Protein AF-A0A923RVA4-F1 (afdb_monomer_lite)

Organism: NCBI:txid2763013

Structure (mmCIF, N/CA/C/O backbone):
data_AF-A0A923RVA4-F1
#
_entry.id   AF-A0A923RVA4-F1
#
loop_
_atom_site.group_PDB
_atom_site.id
_a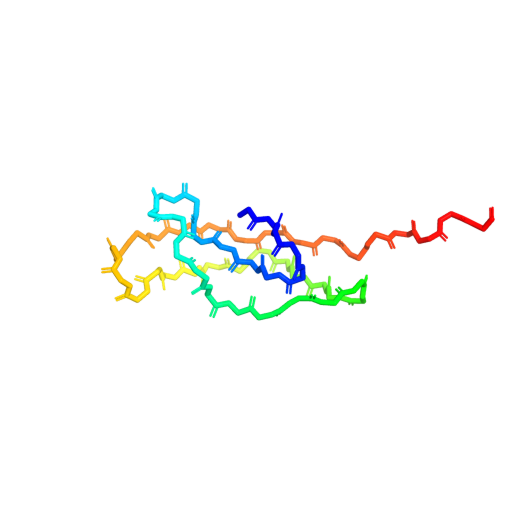tom_site.type_symbol
_atom_site.label_atom_id
_atom_site.label_alt_id
_atom_site.label_comp_id
_atom_site.label_asym_id
_atom_site.label_entity_id
_atom_site.label_seq_id
_atom_site.pdbx_PDB_ins_code
_atom_site.Cartn_x
_atom_site.Cartn_y
_atom_site.Cartn_z
_atom_site.occupancy
_atom_site.B_iso_or_equiv
_atom_site.auth_seq_id
_atom_site.auth_comp_id
_atom_site.auth_asym_id
_atom_site.auth_atom_id
_atom_site.pdbx_PDB_model_num
ATOM 1 N N . MET A 1 1 ? -3.107 -6.382 0.120 1.00 78.44 1 MET A N 1
ATOM 2 C CA . MET A 1 1 ? -3.405 -7.202 -1.086 1.00 78.44 1 MET A CA 1
ATOM 3 C C . MET A 1 1 ? -3.265 -6.343 -2.324 1.00 78.44 1 MET A C 1
ATOM 5 O O . MET A 1 1 ? -3.792 -5.240 -2.322 1.00 78.44 1 MET A O 1
ATOM 9 N N . ILE A 1 2 ? -2.608 -6.843 -3.365 1.00 86.69 2 ILE A N 1
ATOM 10 C CA . ILE A 1 2 ? -2.380 -6.108 -4.613 1.00 86.69 2 ILE A CA 1
ATOM 11 C C . ILE A 1 2 ? -3.486 -6.467 -5.610 1.00 86.69 2 ILE A C 1
ATOM 13 O O . ILE A 1 2 ? -3.686 -7.644 -5.897 1.00 86.69 2 ILE A O 1
ATOM 17 N N . LYS A 1 3 ? -4.237 -5.478 -6.107 1.00 88.12 3 LYS A N 1
ATOM 18 C CA . LYS A 1 3 ? -5.296 -5.669 -7.115 1.00 88.12 3 LYS A CA 1
ATOM 19 C C . LYS A 1 3 ? -5.206 -4.576 -8.176 1.00 88.12 3 LYS A C 1
ATOM 21 O O . LYS A 1 3 ? -5.346 -3.404 -7.838 1.00 88.12 3 LYS A O 1
ATOM 26 N N . ASN A 1 4 ? -4.988 -4.954 -9.438 1.00 88.31 4 ASN A N 1
ATOM 27 C CA . ASN A 1 4 ? -4.866 -4.042 -10.588 1.00 88.31 4 ASN A CA 1
ATOM 28 C C . ASN A 1 4 ? -3.946 -2.833 -10.315 1.00 88.31 4 ASN A C 1
ATOM 30 O O . ASN A 1 4 ? -4.362 -1.691 -10.497 1.00 88.31 4 ASN A O 1
ATOM 34 N N . GLY A 1 5 ? -2.734 -3.070 -9.800 1.00 90.12 5 GLY A N 1
ATOM 35 C CA . GLY A 1 5 ? -1.772 -1.994 -9.510 1.00 90.12 5 GLY A CA 1
ATOM 36 C C . GLY A 1 5 ? -2.119 -1.129 -8.292 1.00 90.12 5 GLY A C 1
ATOM 37 O O . GLY A 1 5 ? -1.578 -0.042 -8.134 1.00 90.12 5 GLY A O 1
ATOM 38 N N . TRP A 1 6 ? -3.022 -1.578 -7.417 1.00 94.69 6 TRP A N 1
ATOM 39 C CA . TRP A 1 6 ? -3.329 -0.905 -6.154 1.00 94.69 6 TRP A CA 1
ATOM 40 C C . TRP A 1 6 ? -3.066 -1.813 -4.968 1.00 94.69 6 TRP A C 1
ATOM 42 O O . TRP A 1 6 ? -3.532 -2.954 -4.930 1.00 94.69 6 TRP A O 1
ATOM 52 N N . TYR A 1 7 ? -2.383 -1.279 -3.958 1.00 94.19 7 TYR A N 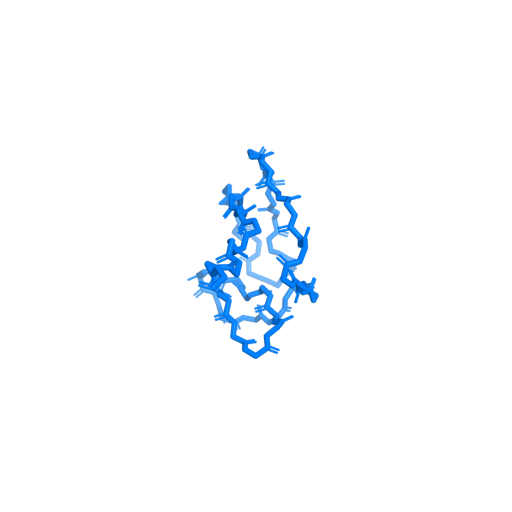1
ATOM 53 C CA . TYR A 1 7 ? -2.329 -1.916 -2.658 1.00 94.19 7 TYR A CA 1
ATOM 54 C C . TYR A 1 7 ? -3.624 -1.601 -1.903 1.00 94.19 7 TYR A C 1
ATOM 56 O O . TYR A 1 7 ? -3.951 -0.446 -1.616 1.00 94.19 7 TYR A O 1
ATOM 64 N N . CYS A 1 8 ? -4.382 -2.642 -1.585 1.00 95.69 8 CYS A N 1
ATOM 65 C CA . CYS A 1 8 ? -5.614 -2.582 -0.815 1.00 95.69 8 CYS A CA 1
ATOM 66 C C . CYS A 1 8 ? -5.388 -3.058 0.623 1.00 95.69 8 CYS A C 1
ATOM 68 O O . CYS A 1 8 ? -4.636 -4.012 0.866 1.00 95.69 8 CYS A O 1
ATOM 70 N N . CYS A 1 9 ? -6.099 -2.431 1.562 1.00 95.69 9 CYS A N 1
ATOM 71 C CA . CYS A 1 9 ? -6.086 -2.793 2.974 1.00 95.69 9 CYS A CA 1
ATOM 72 C C . CYS A 1 9 ? -6.455 -4.275 3.157 1.00 95.69 9 CYS A C 1
ATOM 74 O O . CYS A 1 9 ? -7.496 -4.695 2.644 1.00 95.69 9 CYS A O 1
ATOM 76 N N . PRO A 1 10 ? -5.660 -5.059 3.908 1.00 94.38 10 PRO A N 1
ATOM 77 C CA . PRO A 1 10 ? -5.922 -6.483 4.111 1.00 94.38 10 PRO A CA 1
ATOM 78 C C . PRO A 1 10 ? -7.184 -6.763 4.941 1.00 94.38 10 PRO A C 1
ATOM 80 O O . PRO A 1 10 ? -7.734 -7.851 4.834 1.00 94.38 10 PRO A O 1
ATOM 83 N N . LYS A 1 11 ? -7.668 -5.795 5.733 1.00 95.31 11 LYS A N 1
ATOM 84 C CA . LYS A 1 11 ? -8.886 -5.949 6.547 1.00 95.31 11 LYS A CA 1
ATOM 85 C C . LYS A 1 11 ? -10.164 -5.511 5.846 1.00 95.31 11 LYS A C 1
ATOM 87 O O . LYS A 1 11 ? -11.120 -6.269 5.797 1.00 95.31 11 LYS A O 1
ATOM 92 N N . CYS A 1 12 ? -10.203 -4.280 5.333 1.00 95.12 12 CYS A N 1
ATOM 93 C CA . CYS A 1 12 ? -11.430 -3.702 4.768 1.00 95.12 12 CYS A CA 1
ATOM 94 C C . CYS A 1 12 ? -11.472 -3.698 3.233 1.00 95.12 12 CYS A C 1
ATOM 96 O O . CYS A 1 12 ? -12.448 -3.238 2.649 1.00 95.12 12 CYS A O 1
ATOM 98 N N . GLY A 1 13 ? -10.403 -4.127 2.553 1.00 94.00 13 GLY A N 1
ATOM 99 C CA . GLY A 1 13 ? -10.342 -4.188 1.089 1.00 94.00 13 GLY A CA 1
ATOM 100 C C . GLY A 1 13 ? -10.263 -2.834 0.370 1.00 94.00 13 GLY A C 1
ATOM 101 O O . GLY A 1 13 ? -10.143 -2.802 -0.854 1.00 94.00 13 GLY A O 1
ATOM 102 N N . ARG A 1 14 ? -10.292 -1.710 1.100 1.00 94.12 14 ARG A N 1
ATOM 103 C CA . ARG A 1 14 ? -10.200 -0.355 0.535 1.00 94.12 14 ARG A CA 1
ATOM 104 C C . ARG A 1 14 ? -8.856 -0.149 -0.172 1.00 94.12 14 ARG A C 1
ATOM 106 O O . ARG A 1 14 ? -7.817 -0.516 0.377 1.00 94.12 14 ARG A O 1
ATOM 113 N N . LYS A 1 15 ? -8.870 0.496 -1.342 1.00 95.31 15 LYS A N 1
ATOM 114 C CA . LYS A 1 15 ? -7.655 0.960 -2.036 1.00 95.31 15 LYS A CA 1
ATOM 115 C C . LYS A 1 15 ? -6.912 1.980 -1.167 1.00 95.31 15 LYS A C 1
ATOM 117 O O . LYS A 1 15 ? -7.546 2.896 -0.644 1.00 95.31 15 LYS A O 1
ATOM 122 N N . LEU A 1 16 ? -5.601 1.804 -1.006 1.00 94.12 16 LEU A N 1
ATOM 123 C CA . LEU A 1 16 ? -4.750 2.668 -0.184 1.00 94.12 16 LEU A CA 1
ATOM 124 C C . LEU A 1 16 ? -3.849 3.541 -1.053 1.00 94.12 16 LEU A C 1
ATOM 126 O O . LEU A 1 16 ? -3.964 4.761 -1.008 1.00 94.12 16 LEU A O 1
ATOM 130 N N . PHE A 1 17 ? -2.989 2.919 -1.857 1.00 93.75 17 PHE A N 1
ATOM 131 C CA . PHE A 1 17 ? -2.060 3.615 -2.745 1.00 93.75 17 PHE A CA 1
ATOM 132 C C . PHE A 1 17 ? -1.747 2.767 -3.987 1.00 93.75 17 PHE A C 1
ATOM 134 O O . PHE A 1 17 ? -1.874 1.536 -3.933 1.00 93.75 17 PHE A O 1
ATOM 141 N N . PRO A 1 18 ? -1.388 3.405 -5.113 1.00 93.94 18 PRO A N 1
ATOM 142 C CA . PRO A 1 18 ? -0.968 2.702 -6.314 1.00 93.94 18 PRO A CA 1
ATOM 143 C C . PRO A 1 18 ? 0.425 2.095 -6.127 1.00 93.94 18 PRO A C 1
ATOM 145 O O . PRO A 1 18 ? 1.240 2.586 -5.348 1.00 93.94 18 PRO A O 1
ATOM 148 N N . ILE A 1 19 ? 0.686 1.026 -6.862 1.00 92.38 19 ILE A N 1
ATOM 149 C CA . ILE A 1 19 ? 1.932 0.268 -6.862 1.00 92.38 19 ILE A CA 1
ATOM 150 C C . ILE A 1 19 ? 2.259 -0.132 -8.295 1.00 92.38 19 ILE A C 1
ATOM 152 O O . ILE A 1 19 ? 1.375 -0.520 -9.060 1.00 92.38 19 ILE A O 1
ATOM 156 N N . SER A 1 20 ? 3.535 -0.026 -8.636 1.00 89.88 20 SER A N 1
ATOM 157 C CA . SER A 1 20 ? 4.081 -0.354 -9.951 1.00 89.88 20 SER A CA 1
ATOM 158 C C . SER A 1 20 ? 5.003 -1.568 -9.833 1.00 89.88 20 SER A C 1
ATOM 160 O O . SER A 1 20 ? 5.448 -1.897 -8.736 1.00 89.88 20 SER A O 1
ATOM 162 N N . ASP A 1 21 ? 5.376 -2.196 -10.948 1.00 87.75 21 ASP A N 1
ATOM 163 C CA . ASP A 1 21 ? 6.270 -3.370 -10.955 1.00 87.75 21 ASP A CA 1
ATOM 164 C C . ASP A 1 21 ? 7.656 -3.100 -10.342 1.00 87.75 21 ASP A C 1
ATOM 166 O O . ASP A 1 21 ? 8.332 -4.012 -9.877 1.00 87.75 21 ASP A O 1
ATOM 170 N N . LYS A 1 22 ? 8.065 -1.827 -10.295 1.00 88.69 22 LYS A N 1
ATOM 171 C CA . LYS A 1 22 ? 9.316 -1.366 -9.671 1.00 88.69 22 LYS A CA 1
ATOM 172 C C . LYS A 1 22 ? 9.169 -0.992 -8.194 1.00 88.69 22 LYS A C 1
ATOM 174 O O . LYS A 1 22 ? 10.153 -0.601 -7.570 1.00 88.69 22 LYS A O 1
ATOM 179 N N . THR A 1 23 ? 7.958 -1.016 -7.641 1.00 90.56 23 THR A N 1
ATOM 180 C CA . THR A 1 23 ? 7.727 -0.612 -6.255 1.00 90.56 23 THR A CA 1
ATOM 181 C C . THR A 1 23 ? 8.384 -1.610 -5.304 1.00 90.56 23 THR A C 1
ATOM 183 O O . THR A 1 23 ? 8.019 -2.779 -5.279 1.00 90.56 23 THR A O 1
ATOM 186 N N . LEU A 1 24 ? 9.315 -1.111 -4.490 1.00 92.94 24 LEU A N 1
ATOM 187 C CA . LEU A 1 24 ? 9.933 -1.829 -3.380 1.00 92.94 24 LEU A CA 1
ATOM 188 C C . LEU A 1 24 ? 9.487 -1.181 -2.068 1.00 92.94 24 LEU A C 1
ATOM 190 O O . LEU A 1 24 ? 9.705 0.012 -1.857 1.00 92.94 24 LEU A O 1
ATOM 194 N N . ILE A 1 25 ? 8.885 -1.967 -1.182 1.00 93.62 25 ILE A N 1
ATOM 195 C CA . ILE A 1 25 ? 8.534 -1.557 0.179 1.00 93.62 25 ILE A CA 1
ATOM 196 C C . ILE A 1 25 ? 9.078 -2.614 1.131 1.00 93.62 25 ILE A C 1
ATOM 198 O O . ILE A 1 25 ? 8.760 -3.790 0.989 1.00 93.62 25 ILE A O 1
ATOM 202 N N . ARG A 1 26 ? 9.880 -2.195 2.112 1.00 94.44 26 ARG A N 1
ATOM 203 C CA . ARG A 1 26 ? 10.452 -3.080 3.131 1.00 94.44 26 ARG A CA 1
ATOM 204 C C . ARG A 1 26 ? 10.051 -2.601 4.516 1.00 94.44 26 ARG A C 1
ATOM 206 O O . ARG A 1 26 ? 10.327 -1.454 4.859 1.00 94.44 26 ARG A O 1
ATOM 213 N N . ASN A 1 27 ? 9.433 -3.493 5.288 1.00 95.12 27 ASN A N 1
ATOM 214 C CA . ASN A 1 27 ? 9.074 -3.287 6.690 1.00 95.12 27 ASN A CA 1
ATOM 215 C C . ASN A 1 27 ? 8.302 -1.977 6.972 1.00 95.12 27 ASN A C 1
ATOM 217 O O . ASN A 1 27 ? 8.588 -1.271 7.940 1.00 95.12 27 ASN A O 1
ATOM 221 N N . LEU A 1 28 ? 7.344 -1.613 6.112 1.00 94.56 28 LEU A N 1
ATOM 222 C CA . LEU A 1 28 ? 6.560 -0.391 6.298 1.00 94.56 28 LEU A CA 1
ATOM 223 C C . LEU A 1 28 ? 5.386 -0.656 7.244 1.00 94.56 28 LEU A C 1
ATOM 225 O O . LEU A 1 28 ? 4.418 -1.312 6.859 1.00 94.56 28 LEU A O 1
ATOM 229 N N . GLU A 1 29 ? 5.419 -0.083 8.446 1.00 96.81 29 GLU A N 1
ATOM 230 C CA . GLU A 1 29 ? 4.220 0.002 9.282 1.00 96.81 29 GLU A CA 1
ATOM 231 C C . GLU A 1 29 ? 3.234 0.996 8.658 1.00 96.81 29 GLU A C 1
ATOM 233 O O . GLU A 1 29 ? 3.528 2.181 8.485 1.00 96.81 29 GLU A O 1
ATOM 238 N N . TYR A 1 30 ? 2.045 0.510 8.308 1.00 95.50 30 TYR A N 1
ATOM 239 C CA . TYR A 1 30 ? 1.005 1.313 7.686 1.00 95.50 30 TYR A CA 1
ATOM 240 C C . TYR A 1 30 ? -0.311 1.194 8.447 1.00 95.50 30 TYR A C 1
ATOM 242 O O . TYR A 1 30 ? -0.748 0.106 8.822 1.00 95.50 30 TYR A O 1
ATOM 250 N N . GLN A 1 31 ? -0.993 2.328 8.607 1.00 96.94 31 GLN A N 1
ATOM 251 C CA . GLN A 1 31 ? -2.324 2.384 9.197 1.00 96.94 31 GLN A CA 1
ATOM 252 C C . GLN A 1 31 ? -3.376 2.704 8.133 1.00 96.94 31 GLN A C 1
ATOM 254 O O . GLN A 1 31 ? -3.337 3.749 7.477 1.00 96.94 31 GLN A O 1
ATOM 259 N N . CYS A 1 32 ? -4.383 1.840 7.994 1.00 96.38 32 CYS A N 1
ATOM 260 C CA . CYS A 1 32 ? -5.518 2.124 7.125 1.00 96.38 32 CYS A CA 1
ATOM 261 C C . CYS A 1 32 ? -6.275 3.364 7.619 1.00 96.38 32 CYS A C 1
ATOM 263 O O . CYS A 1 32 ? -6.792 3.395 8.734 1.00 96.38 32 CYS A O 1
ATOM 265 N N . LYS A 1 33 ? -6.442 4.379 6.763 1.00 93.94 33 LYS A N 1
ATOM 266 C CA . LYS A 1 33 ? -7.191 5.591 7.137 1.00 93.94 33 LYS A CA 1
ATOM 267 C C . LYS A 1 33 ? -8.686 5.338 7.371 1.00 93.94 33 LYS A C 1
ATOM 269 O O . LYS A 1 33 ? -9.299 6.111 8.107 1.00 93.94 33 LYS A O 1
ATOM 274 N N . HIS A 1 34 ? -9.240 4.275 6.782 1.00 94.88 34 HIS A N 1
ATOM 275 C CA . HIS A 1 34 ? -10.661 3.929 6.857 1.00 94.88 34 HIS A CA 1
ATOM 276 C C . HIS A 1 34 ? -10.988 3.069 8.085 1.00 94.88 34 HIS A C 1
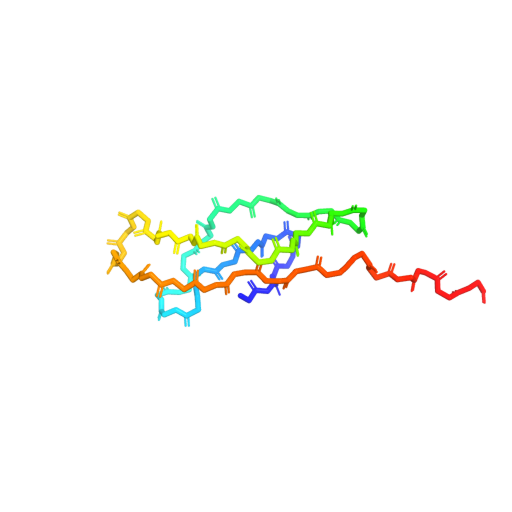ATOM 278 O O . HIS A 1 34 ? -11.665 3.549 8.985 1.00 94.88 34 HIS A O 1
ATOM 284 N N . CYS A 1 35 ? -10.466 1.839 8.165 1.00 96.06 35 CYS A N 1
ATOM 285 C CA . CYS A 1 35 ? -10.762 0.919 9.272 1.00 96.06 35 CYS A CA 1
ATOM 286 C C . CYS A 1 35 ? -9.788 1.019 10.456 1.00 96.06 35 CYS A C 1
ATOM 288 O O . CYS A 1 35 ? -9.926 0.262 11.406 1.00 96.06 35 CYS A O 1
ATOM 290 N N . LYS A 1 36 ? -8.790 1.913 10.389 1.00 96.12 36 LYS A N 1
ATOM 291 C CA . LYS A 1 36 ? -7.771 2.166 11.429 1.00 96.12 36 LYS A CA 1
ATOM 292 C C . LYS A 1 36 ? -6.854 0.990 11.779 1.00 96.12 36 LYS A C 1
ATOM 294 O O . LYS A 1 36 ? -5.984 1.162 12.623 1.00 96.12 36 LYS A O 1
ATOM 299 N N . GLU A 1 37 ? -6.977 -0.139 11.084 1.00 96.44 37 GLU A N 1
ATOM 300 C CA . GLU A 1 37 ? -6.077 -1.280 11.261 1.00 96.44 37 GLU A CA 1
ATOM 301 C C . GLU A 1 37 ? -4.625 -0.899 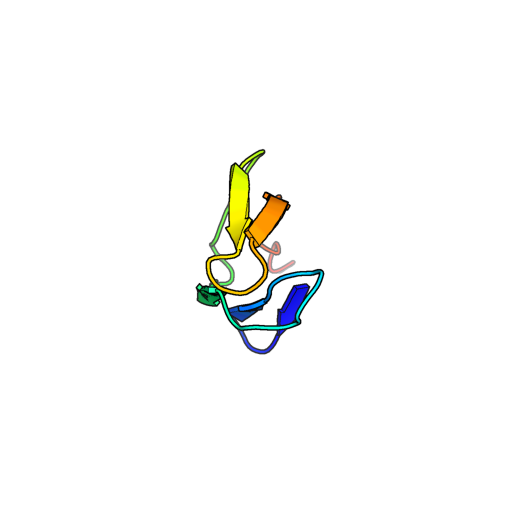10.963 1.00 96.44 37 GLU A C 1
ATOM 303 O O . GLU A 1 37 ? -4.357 -0.242 9.947 1.00 96.44 37 GLU A O 1
ATOM 308 N N . LYS A 1 38 ? -3.711 -1.377 11.811 1.00 97.12 38 LYS A N 1
ATOM 309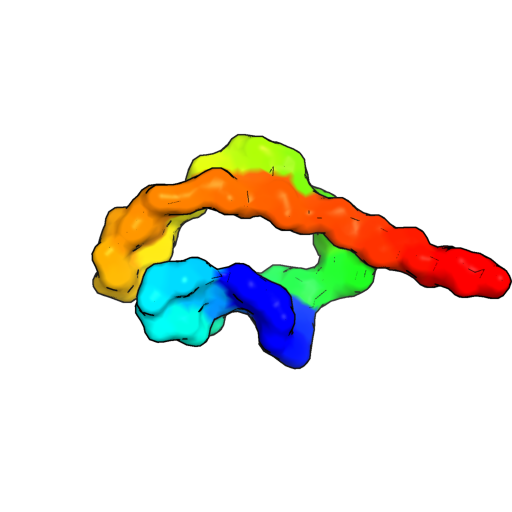 C CA . LYS A 1 38 ? -2.264 -1.290 11.607 1.00 97.12 38 LYS A CA 1
ATOM 310 C C . LYS A 1 38 ? -1.728 -2.624 11.105 1.00 97.12 38 LYS A C 1
ATOM 312 O O . LYS A 1 38 ? -2.095 -3.681 11.607 1.00 97.12 38 LYS A O 1
ATOM 317 N N . PHE A 1 39 ? -0.868 -2.585 10.098 1.00 95.38 39 PHE A N 1
ATOM 318 C CA . PHE A 1 39 ? -0.244 -3.780 9.537 1.00 95.38 39 PHE A CA 1
ATOM 319 C C . PHE A 1 39 ? 1.089 -3.422 8.892 1.00 95.38 39 PHE A C 1
ATOM 321 O O . PHE A 1 39 ? 1.328 -2.274 8.516 1.00 95.38 39 PHE A O 1
ATOM 328 N N . ASN A 1 40 ? 1.952 -4.424 8.759 1.00 96.69 40 ASN A N 1
ATOM 329 C CA . ASN A 1 40 ? 3.219 -4.274 8.068 1.00 96.69 40 ASN A CA 1
ATOM 330 C C . ASN A 1 40 ? 3.049 -4.570 6.572 1.00 96.69 40 ASN A C 1
ATOM 332 O O . ASN A 1 40 ? 2.301 -5.475 6.189 1.00 96.69 40 ASN A O 1
ATOM 336 N N . ILE A 1 41 ? 3.705 -3.778 5.731 1.00 94.31 41 ILE A N 1
ATOM 337 C CA . ILE A 1 41 ? 3.704 -3.931 4.282 1.00 94.31 41 ILE A CA 1
ATOM 338 C C . ILE A 1 41 ? 5.115 -4.288 3.826 1.00 94.31 41 ILE A C 1
ATOM 340 O O . ILE A 1 41 ? 6.058 -3.517 4.015 1.00 94.31 41 ILE A O 1
ATOM 344 N N . GLU A 1 42 ? 5.202 -5.415 3.130 1.00 93.94 42 GLU A N 1
ATOM 345 C CA . GLU A 1 42 ? 6.364 -5.834 2.361 1.00 93.94 42 GLU A CA 1
ATOM 346 C C . GLU A 1 42 ? 5.929 -6.059 0.909 1.00 93.94 42 GLU A C 1
ATOM 348 O O . GLU A 1 42 ? 4.927 -6.728 0.639 1.00 93.94 42 GLU A O 1
ATOM 353 N N . ILE A 1 43 ? 6.622 -5.405 -0.021 1.00 91.62 43 ILE A N 1
ATOM 354 C CA . ILE A 1 43 ? 6.406 -5.529 -1.462 1.00 91.62 43 ILE A CA 1
ATOM 355 C C . ILE A 1 43 ? 7.776 -5.626 -2.099 1.00 91.62 43 ILE A C 1
ATOM 357 O O . ILE A 1 43 ? 8.564 -4.684 -2.021 1.00 91.62 43 ILE A O 1
ATOM 361 N N . GLU A 1 44 ? 8.031 -6.743 -2.760 1.00 88.25 44 GLU A N 1
ATOM 362 C CA . GLU A 1 44 ? 9.195 -6.889 -3.616 1.00 88.25 44 GLU A CA 1
ATOM 363 C C . GLU A 1 44 ? 8.815 -6.559 -5.063 1.00 88.25 44 GLU A C 1
ATOM 365 O O . GLU A 1 44 ? 7.722 -6.932 -5.508 1.00 88.25 44 GLU A O 1
ATOM 370 N N . PRO A 1 45 ? 9.686 -5.856 -5.811 1.00 82.62 45 PRO A N 1
ATOM 371 C CA . PRO A 1 45 ? 9.500 -5.706 -7.240 1.00 82.62 45 PRO A CA 1
ATOM 372 C C . PRO A 1 45 ? 9.507 -7.104 -7.845 1.00 82.62 45 PRO A C 1
ATOM 374 O O . PRO A 1 45 ? 10.422 -7.895 -7.602 1.00 82.62 45 PRO A O 1
ATOM 377 N N . ARG A 1 46 ? 8.467 -7.431 -8.611 1.00 67.69 46 ARG A N 1
ATOM 378 C CA . ARG A 1 46 ? 8.431 -8.715 -9.300 1.00 67.69 46 ARG A CA 1
ATOM 379 C C . ARG A 1 46 ? 9.557 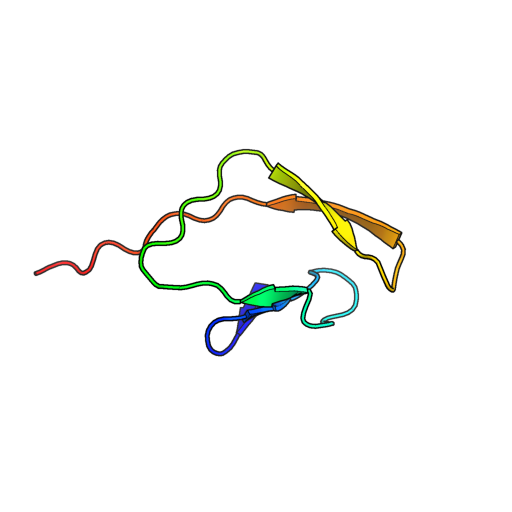-8.670 -10.323 1.00 67.69 46 ARG A C 1
ATOM 381 O O . ARG A 1 46 ? 9.520 -7.839 -11.230 1.00 67.69 46 ARG A O 1
ATOM 388 N N . ALA A 1 47 ? 10.575 -9.508 -10.148 1.00 56.53 47 ALA A N 1
ATOM 389 C CA . ALA A 1 47 ? 11.543 -9.725 -11.205 1.00 56.53 47 ALA A CA 1
ATOM 390 C C . ALA A 1 47 ? 10.739 -10.183 -12.426 1.00 56.53 47 ALA A C 1
ATOM 392 O O . ALA A 1 47 ? 10.073 -11.216 -12.385 1.00 56.53 47 ALA A O 1
ATOM 393 N N . LEU A 1 48 ? 10.719 -9.362 -13.475 1.00 52.53 48 LEU A N 1
ATOM 394 C CA . LEU A 1 48 ? 10.442 -9.863 -14.810 1.00 52.53 48 LEU A CA 1
ATOM 395 C C . LEU A 1 48 ? 11.587 -10.839 -15.077 1.00 52.53 48 LEU A C 1
ATOM 397 O O . LEU A 1 48 ? 12.705 -10.406 -15.350 1.00 52.53 48 LEU A O 1
ATOM 401 N N . GLU A 1 49 ? 11.345 -12.129 -14.849 1.00 52.38 49 GLU A N 1
ATOM 402 C CA . GLU A 1 49 ? 12.241 -13.164 -15.349 1.00 52.38 49 GLU A CA 1
ATOM 403 C C . GLU A 1 49 ? 12.306 -12.978 -16.880 1.00 52.38 49 GLU A C 1
ATOM 405 O O . GLU A 1 49 ? 11.242 -12.841 -17.498 1.00 52.38 49 GLU A O 1
ATOM 410 N N . PRO A 1 50 ? 13.511 -12.820 -17.462 1.00 55.91 50 PRO A N 1
ATOM 411 C CA . PRO A 1 50 ? 13.693 -12.559 -18.889 1.00 55.91 50 PRO A CA 1
ATOM 412 C C . PRO A 1 50 ? 13.280 -13.735 -19.779 1.00 55.91 50 PRO A C 1
ATOM 414 O O . PRO A 1 50 ? 13.323 -14.894 -19.308 1.00 55.91 50 PRO A O 1
#

Radius of gyration: 11.48 Å; chains: 1; bounding box: 25×19×30 Å

Secondary structure (DSSP, 8-state):
-EETTEEEPTTT--EEEE--TT--EEEEEEE-TTT--EEEEEE-------

Sequence (50 aa):
MIKNGWYCCPKCGRKLFPISDKTLIRNLEYQCKHCKEKFNIEIEPRALEP

Foldseek 3Di:
DDDPQFDADPPPRHTDGGHDLCDADDQDFDADPPPRDTDTDGDDRPPPPD

pLDDT: mean 89.4, std 11.54, range [52.38, 97.12]